Protein AF-A0A1L7BEQ9-F1 (afdb_monomer)

Structure (mmCIF, N/CA/C/O backbone):
data_AF-A0A1L7BEQ9-F1
#
_entry.id   AF-A0A1L7BEQ9-F1
#
loop_
_atom_site.group_PDB
_atom_site.id
_atom_site.type_symbol
_atom_site.label_atom_id
_atom_site.label_alt_id
_atom_site.label_comp_id
_atom_site.label_asym_id
_atom_site.label_entity_id
_atom_site.label_seq_id
_atom_site.pdbx_PDB_ins_code
_atom_site.Cartn_x
_atom_site.Cartn_y
_atom_site.Cartn_z
_atom_site.occupancy
_atom_site.B_iso_or_equiv
_atom_site.auth_seq_id
_atom_site.auth_comp_id
_atom_site.auth_asym_id
_atom_site.auth_atom_id
_atom_site.pdbx_PDB_model_num
ATOM 1 N N . MET A 1 1 ? 18.005 0.518 -11.805 1.00 48.88 1 MET A N 1
ATOM 2 C CA . MET A 1 1 ? 18.330 1.681 -10.915 1.00 48.88 1 MET A CA 1
ATOM 3 C C . MET A 1 1 ? 17.054 2.349 -10.385 1.00 48.88 1 MET A C 1
ATOM 5 O O . MET A 1 1 ? 16.308 2.897 -11.184 1.00 48.88 1 MET A O 1
ATOM 9 N N . ILE A 1 2 ? 16.801 2.348 -9.067 1.00 45.44 2 ILE A N 1
ATOM 10 C CA . ILE A 1 2 ? 15.592 2.954 -8.459 1.00 45.44 2 ILE A CA 1
ATOM 11 C C . ILE A 1 2 ? 15.802 4.431 -8.147 1.00 45.44 2 ILE A C 1
ATOM 13 O O . ILE A 1 2 ? 16.648 4.747 -7.324 1.00 45.44 2 ILE A O 1
ATOM 17 N N . CYS A 1 3 ? 15.009 5.335 -8.725 1.00 39.66 3 CYS A N 1
ATOM 18 C CA . CYS A 1 3 ? 15.007 6.759 -8.367 1.00 39.66 3 CYS A CA 1
ATOM 19 C C . CYS A 1 3 ? 13.903 7.063 -7.341 1.00 39.66 3 CYS A C 1
ATOM 21 O O . CYS A 1 3 ? 12.724 6.905 -7.641 1.00 39.66 3 CYS A O 1
ATOM 23 N N . LEU A 1 4 ? 14.275 7.560 -6.160 1.00 54.22 4 LEU A N 1
ATOM 24 C CA . LEU A 1 4 ? 13.360 7.935 -5.077 1.00 54.22 4 LEU A CA 1
ATOM 25 C C . LEU A 1 4 ? 13.462 9.431 -4.768 1.00 54.22 4 LEU A C 1
ATOM 27 O O . LEU A 1 4 ? 14.568 9.963 -4.658 1.00 54.22 4 LEU A O 1
ATOM 31 N N . LYS A 1 5 ? 12.328 10.104 -4.538 1.00 44.75 5 LYS A N 1
ATOM 32 C CA . LYS A 1 5 ? 12.270 11.487 -4.031 1.00 44.75 5 LYS A CA 1
ATOM 33 C C . LYS A 1 5 ? 11.681 11.472 -2.615 1.00 44.75 5 LYS A C 1
ATOM 35 O O . LYS A 1 5 ? 10.573 10.984 -2.428 1.00 44.75 5 LYS A O 1
ATOM 40 N N . ASN A 1 6 ? 12.413 12.000 -1.630 1.00 46.91 6 ASN A N 1
ATOM 41 C CA . ASN A 1 6 ? 11.985 12.131 -0.223 1.00 46.91 6 ASN A CA 1
ATOM 42 C C . ASN A 1 6 ? 11.649 10.816 0.525 1.00 46.91 6 ASN A C 1
ATOM 44 O O . ASN A 1 6 ? 10.783 10.813 1.395 1.00 46.91 6 ASN A O 1
ATOM 48 N N . VAL A 1 7 ? 12.322 9.700 0.223 1.00 53.56 7 VAL A N 1
ATOM 49 C CA . VAL A 1 7 ? 12.142 8.435 0.967 1.00 53.56 7 VAL A CA 1
ATOM 50 C C . VAL A 1 7 ? 13.116 8.346 2.144 1.00 53.56 7 VAL A C 1
ATOM 52 O O . VAL A 1 7 ? 14.292 8.692 2.017 1.00 53.56 7 VAL A O 1
ATOM 55 N N . ASN A 1 8 ? 12.641 7.849 3.292 1.00 60.31 8 ASN A N 1
ATOM 56 C CA . ASN A 1 8 ? 13.501 7.534 4.431 1.00 60.31 8 ASN A CA 1
ATOM 57 C C . ASN A 1 8 ? 14.353 6.294 4.120 1.00 60.31 8 ASN A C 1
ATOM 59 O O . ASN A 1 8 ? 13.907 5.153 4.226 1.00 60.31 8 ASN A O 1
ATOM 63 N N . ILE A 1 9 ? 15.601 6.552 3.744 1.00 59.25 9 ILE A N 1
ATOM 64 C CA . ILE A 1 9 ? 16.565 5.541 3.318 1.00 59.25 9 ILE A CA 1
ATOM 65 C C . ILE A 1 9 ? 16.911 4.536 4.419 1.00 59.25 9 ILE A C 1
ATOM 67 O O . ILE A 1 9 ? 17.046 3.352 4.131 1.00 59.25 9 ILE A O 1
ATOM 71 N N . SER A 1 10 ? 17.028 4.975 5.673 1.00 57.28 10 SER A N 1
ATOM 72 C CA . SER A 1 10 ? 17.332 4.068 6.785 1.00 57.28 10 SER A CA 1
ATOM 73 C C . SER A 1 10 ? 16.178 3.103 7.043 1.00 57.28 10 SER A C 1
ATOM 75 O O . SER A 1 10 ? 16.411 1.928 7.312 1.00 57.28 10 SER A O 1
ATOM 77 N N . LEU A 1 11 ? 14.936 3.583 6.910 1.00 56.34 11 LEU A N 1
ATOM 78 C CA . LEU A 1 11 ? 13.750 2.737 7.020 1.00 56.34 11 LEU A CA 1
ATOM 79 C C . LEU A 1 11 ? 13.715 1.704 5.891 1.00 56.34 11 LEU A C 1
ATOM 81 O O . LEU A 1 11 ? 13.472 0.533 6.146 1.00 56.34 11 LEU A O 1
ATOM 85 N N . LEU A 1 12 ? 14.020 2.134 4.665 1.00 61.22 12 LEU A N 1
ATOM 86 C CA . LEU A 1 12 ? 14.072 1.255 3.503 1.00 61.22 12 LEU A CA 1
ATOM 87 C C . LEU A 1 12 ? 15.176 0.192 3.634 1.00 61.22 12 LEU A C 1
ATOM 89 O O . LEU A 1 12 ? 14.903 -0.976 3.400 1.00 61.22 12 LEU A O 1
ATOM 93 N N . LYS A 1 13 ? 16.387 0.557 4.077 1.00 60.78 13 LYS A N 1
ATOM 94 C CA . LYS A 1 13 ? 17.478 -0.403 4.336 1.00 60.78 13 LYS A CA 1
ATOM 95 C C . LYS A 1 13 ? 17.106 -1.429 5.406 1.00 60.78 13 LYS A C 1
ATOM 97 O O . LYS A 1 13 ? 17.241 -2.626 5.179 1.00 60.78 13 LYS A O 1
ATOM 102 N N . ASN A 1 14 ? 16.593 -0.960 6.546 1.00 54.22 14 ASN A N 1
ATOM 103 C CA . ASN A 1 14 ? 16.150 -1.840 7.630 1.00 54.22 14 ASN A CA 1
ATOM 104 C C . ASN A 1 14 ? 15.009 -2.765 7.191 1.00 54.22 14 ASN A C 1
ATOM 106 O O . ASN A 1 14 ? 14.901 -3.877 7.696 1.00 54.22 14 ASN A O 1
ATOM 110 N N . PHE A 1 15 ? 14.154 -2.300 6.280 1.00 55.75 15 PHE A N 1
ATOM 111 C CA . PHE A 1 15 ? 13.012 -3.058 5.790 1.00 55.75 15 PHE A CA 1
ATOM 112 C C . PHE A 1 15 ? 13.399 -4.098 4.734 1.00 55.75 15 PHE A C 1
ATOM 114 O O . PHE A 1 15 ? 12.903 -5.218 4.777 1.00 55.75 15 PHE A O 1
ATOM 121 N N . LEU A 1 16 ? 14.286 -3.742 3.803 1.00 58.00 16 LEU A N 1
ATOM 122 C CA . LEU A 1 16 ? 14.710 -4.638 2.727 1.00 58.00 16 LEU A CA 1
ATOM 123 C C . LEU A 1 16 ? 15.701 -5.713 3.204 1.00 58.00 16 LEU A C 1
ATOM 125 O O . LEU A 1 16 ? 15.882 -6.705 2.510 1.00 58.00 16 LEU A O 1
ATOM 129 N N . GLY A 1 17 ? 16.363 -5.532 4.353 1.00 52.66 17 GLY A N 1
ATOM 130 C CA . GLY A 1 17 ? 17.297 -6.527 4.901 1.00 52.66 17 GLY A CA 1
ATOM 131 C C . GLY A 1 17 ? 18.537 -6.783 4.032 1.00 52.66 17 GLY A C 1
ATOM 132 O O . GLY A 1 17 ? 19.267 -7.737 4.280 1.00 52.66 17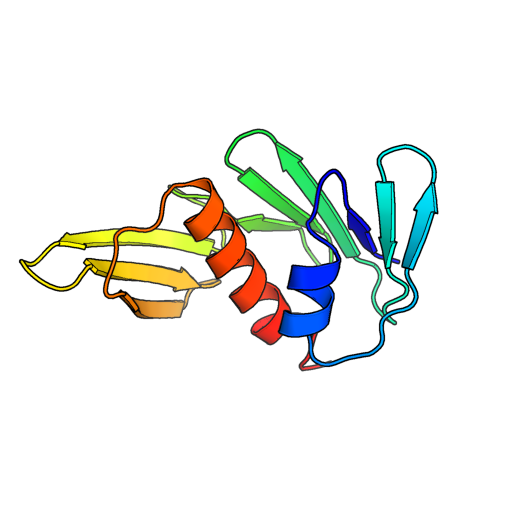 GLY A O 1
ATOM 133 N N . ILE A 1 18 ? 18.777 -5.932 3.030 1.00 56.91 18 ILE A N 1
ATOM 134 C CA . ILE A 1 18 ? 19.887 -6.019 2.078 1.00 56.91 18 ILE A CA 1
ATOM 135 C C . ILE A 1 18 ? 20.715 -4.736 2.104 1.00 56.91 18 ILE A C 1
ATOM 137 O O . ILE A 1 18 ? 20.189 -3.625 2.244 1.00 56.91 18 ILE A O 1
ATOM 141 N N . ASP A 1 19 ? 22.026 -4.890 1.927 1.00 59.09 19 ASP A N 1
ATOM 142 C CA . ASP A 1 19 ? 22.933 -3.763 1.746 1.00 59.09 19 ASP A CA 1
ATOM 143 C C . ASP A 1 19 ? 22.804 -3.233 0.318 1.00 59.09 19 ASP A C 1
ATOM 145 O O . ASP A 1 19 ? 23.443 -3.690 -0.625 1.00 59.09 19 ASP A O 1
ATOM 149 N N . VAL A 1 20 ? 21.910 -2.264 0.153 1.00 60.47 20 VAL A N 1
ATOM 150 C CA . VAL A 1 20 ? 21.720 -1.560 -1.112 1.00 60.47 20 VAL A CA 1
ATOM 151 C C . VAL A 1 20 ? 22.720 -0.410 -1.252 1.00 60.47 20 VAL A C 1
ATOM 153 O O . VAL A 1 20 ? 22.877 0.417 -0.340 1.00 60.47 20 VAL A O 1
ATOM 156 N N . GLU A 1 21 ? 23.366 -0.330 -2.420 1.00 63.31 21 GLU A N 1
ATOM 157 C CA . GLU A 1 21 ? 24.192 0.809 -2.818 1.00 63.31 21 GLU A CA 1
ATOM 158 C C . GLU A 1 21 ? 23.281 1.995 -3.155 1.00 63.31 21 GLU A C 1
ATOM 160 O O . GLU A 1 21 ? 22.375 1.889 -3.986 1.00 63.31 21 GLU A O 1
ATOM 165 N N . ILE A 1 22 ? 23.498 3.126 -2.474 1.00 59.34 22 ILE A N 1
ATOM 166 C CA . ILE A 1 22 ? 22.651 4.314 -2.597 1.00 59.34 22 ILE A CA 1
ATOM 167 C C . ILE A 1 22 ? 23.493 5.500 -3.033 1.00 59.34 22 ILE A C 1
ATOM 169 O O . ILE A 1 22 ? 24.276 6.042 -2.253 1.00 59.34 22 ILE A O 1
ATOM 173 N N . VAL A 1 23 ? 23.270 5.947 -4.263 1.00 66.12 23 VAL A N 1
ATOM 174 C CA . VAL A 1 23 ? 23.877 7.155 -4.816 1.00 66.12 23 VAL A CA 1
ATOM 175 C C . VAL A 1 23 ? 22.913 8.317 -4.598 1.00 66.12 23 VAL A C 1
ATOM 177 O O . VAL A 1 23 ? 21.751 8.256 -4.986 1.00 66.12 23 VAL A O 1
ATOM 180 N N . LYS A 1 24 ? 23.361 9.402 -3.968 1.00 64.69 24 LYS A N 1
ATOM 181 C CA . LYS A 1 24 ? 22.544 10.615 -3.803 1.00 64.69 24 LYS A CA 1
ATOM 182 C C . LYS A 1 24 ? 22.908 11.637 -4.874 1.00 64.69 24 LYS A C 1
ATOM 184 O O . LYS A 1 24 ? 24.082 11.960 -5.031 1.00 64.69 24 LYS A O 1
ATOM 189 N N . LYS A 1 25 ? 21.906 12.167 -5.579 1.00 65.12 25 LYS A N 1
ATOM 190 C CA . LYS A 1 25 ? 22.072 13.291 -6.512 1.00 65.12 25 LYS A CA 1
ATOM 191 C C . LYS A 1 25 ? 20.881 14.234 -6.362 1.00 65.12 25 LYS A C 1
ATOM 193 O O . LYS A 1 25 ? 19.736 13.813 -6.516 1.00 65.12 25 LYS A O 1
ATOM 198 N N . ASP A 1 26 ? 21.148 15.494 -6.034 1.00 76.12 26 ASP A N 1
ATOM 199 C CA . ASP A 1 26 ? 20.130 16.492 -5.679 1.00 76.12 26 ASP A CA 1
ATOM 200 C C . ASP A 1 26 ? 19.196 15.992 -4.550 1.00 76.12 26 ASP A C 1
ATOM 202 O O . ASP A 1 26 ? 19.649 15.407 -3.567 1.00 76.12 26 ASP A O 1
ATOM 206 N N . ASN A 1 27 ? 17.877 16.166 -4.706 1.00 57.91 27 ASN A N 1
ATOM 207 C CA . ASN A 1 27 ? 16.840 15.649 -3.798 1.00 57.91 27 ASN A CA 1
ATOM 208 C C . ASN A 1 27 ? 16.412 14.206 -4.131 1.00 57.91 27 ASN A C 1
ATOM 210 O O . ASN A 1 27 ? 15.309 13.783 -3.767 1.00 57.91 27 ASN A O 1
ATOM 214 N N . LYS A 1 28 ? 17.239 13.465 -4.878 1.00 46.62 28 LYS A N 1
ATOM 215 C CA . LYS A 1 28 ? 16.946 12.102 -5.327 1.00 46.62 28 LYS A CA 1
ATOM 216 C C . LYS A 1 28 ? 17.956 11.116 -4.747 1.00 46.62 28 LYS A C 1
ATOM 218 O O . LYS A 1 28 ? 19.158 11.376 -4.695 1.00 46.62 28 LYS A O 1
ATOM 223 N N . SER A 1 29 ? 17.451 9.971 -4.302 1.00 56.31 29 SER A N 1
ATOM 224 C CA . SER A 1 29 ? 18.269 8.817 -3.924 1.00 56.31 29 SER A CA 1
ATOM 225 C C . SER A 1 29 ? 18.117 7.748 -4.994 1.00 56.31 29 SER A C 1
ATOM 227 O O . SER A 1 29 ? 16.996 7.398 -5.358 1.00 56.31 29 SER A O 1
ATOM 229 N N . PHE A 1 30 ? 19.242 7.265 -5.500 1.00 57.59 30 PHE A N 1
ATOM 230 C CA . PHE A 1 30 ? 19.332 6.233 -6.516 1.00 57.59 30 PHE A CA 1
ATOM 231 C C . PHE A 1 30 ? 19.779 4.949 -5.849 1.00 57.59 30 PHE A C 1
ATOM 233 O O . PHE A 1 30 ? 20.833 4.936 -5.225 1.00 57.59 30 PHE A O 1
ATOM 240 N N . ILE A 1 31 ? 18.981 3.896 -5.957 1.00 61.00 31 ILE A N 1
ATOM 241 C CA . ILE A 1 31 ? 19.311 2.596 -5.386 1.00 61.00 31 ILE A CA 1
ATOM 242 C C . ILE A 1 31 ? 19.703 1.657 -6.512 1.00 61.00 31 ILE A C 1
ATOM 244 O O . ILE A 1 31 ? 18.943 1.467 -7.470 1.00 61.00 31 ILE A O 1
ATOM 248 N N . ASN A 1 32 ? 20.898 1.093 -6.402 1.00 56.06 32 ASN A N 1
ATOM 249 C CA . ASN A 1 32 ? 21.372 0.080 -7.326 1.00 56.06 32 ASN A CA 1
ATOM 250 C C . ASN A 1 32 ? 20.745 -1.262 -6.928 1.00 56.06 32 ASN A C 1
ATOM 252 O O . ASN A 1 32 ? 21.156 -1.899 -5.965 1.00 56.06 32 ASN A O 1
ATOM 256 N N . ILE A 1 33 ? 19.690 -1.635 -7.647 1.00 56.25 33 ILE A N 1
ATOM 257 C CA . ILE A 1 33 ? 19.012 -2.934 -7.582 1.00 56.25 33 ILE A CA 1
ATOM 258 C C . ILE A 1 33 ? 19.122 -3.519 -8.998 1.00 56.25 33 ILE A C 1
ATOM 260 O O . ILE A 1 33 ? 19.038 -2.724 -9.945 1.00 56.25 33 ILE A O 1
ATOM 264 N N . PRO A 1 34 ? 19.306 -4.842 -9.182 1.00 55.53 34 PRO A N 1
ATOM 265 C CA . PRO A 1 34 ? 19.418 -5.481 -10.503 1.00 55.53 34 PRO A CA 1
ATOM 266 C C . PRO A 1 34 ? 18.158 -5.375 -11.387 1.00 55.53 34 PRO A C 1
ATOM 268 O O . PRO A 1 34 ? 18.107 -5.984 -12.449 1.00 55.53 34 PRO A O 1
ATOM 271 N N . VAL A 1 35 ? 17.166 -4.575 -10.984 1.00 63.66 35 VAL A N 1
ATOM 272 C CA . VAL A 1 35 ? 15.920 -4.325 -11.708 1.00 63.66 35 VAL A CA 1
ATOM 273 C C . VAL A 1 35 ? 15.796 -2.830 -12.028 1.00 63.66 35 VAL A C 1
ATOM 275 O O . VAL A 1 35 ? 16.077 -1.948 -11.198 1.00 63.66 35 VAL A O 1
ATOM 278 N N . ASP A 1 36 ? 15.371 -2.518 -13.251 1.00 67.19 36 ASP A N 1
ATOM 279 C CA . ASP A 1 36 ? 15.007 -1.157 -13.633 1.00 67.19 36 ASP A CA 1
ATOM 280 C C . ASP A 1 36 ? 13.606 -0.825 -13.129 1.00 67.19 36 ASP A C 1
ATOM 282 O O . ASP A 1 36 ? 12.601 -1.338 -13.606 1.00 67.19 36 ASP A O 1
ATOM 286 N N . CYS A 1 37 ? 13.560 0.055 -12.129 1.00 70.56 37 CYS A N 1
ATOM 287 C CA . CYS A 1 37 ? 12.347 0.456 -11.441 1.00 70.56 37 CYS A CA 1
ATOM 288 C C . CYS A 1 37 ? 12.309 1.975 -11.309 1.00 70.56 37 CYS A C 1
ATOM 290 O O . CYS A 1 37 ? 13.269 2.589 -10.845 1.00 70.56 37 CYS A O 1
ATOM 292 N N . THR A 1 38 ? 11.199 2.603 -11.684 1.00 76.75 38 THR A N 1
ATOM 293 C CA . THR A 1 38 ? 10.975 4.031 -11.408 1.00 76.75 38 THR A CA 1
ATOM 294 C C . THR A 1 38 ? 9.824 4.187 -10.434 1.00 76.75 38 THR A C 1
ATOM 296 O O . THR A 1 38 ? 8.761 3.624 -10.668 1.00 76.75 38 THR A O 1
ATOM 299 N N . ILE A 1 39 ? 10.018 4.970 -9.370 1.00 79.94 39 ILE A N 1
ATOM 300 C CA . ILE A 1 39 ? 8.987 5.234 -8.363 1.00 79.94 39 ILE A CA 1
ATOM 301 C C . ILE A 1 39 ? 8.721 6.736 -8.305 1.00 79.94 39 ILE A C 1
ATOM 303 O O . ILE A 1 39 ? 9.621 7.535 -8.037 1.00 79.94 39 ILE A O 1
ATOM 307 N N . GLU A 1 40 ? 7.471 7.125 -8.528 1.00 80.50 40 GLU A N 1
ATOM 308 C CA . GLU A 1 40 ? 7.013 8.511 -8.477 1.00 80.50 40 GLU A CA 1
ATOM 309 C C . GLU A 1 40 ? 5.893 8.657 -7.444 1.00 80.50 40 GLU A C 1
ATOM 311 O O . GLU A 1 40 ? 4.936 7.889 -7.444 1.00 80.50 40 GLU A O 1
ATOM 316 N N . LYS A 1 41 ? 6.004 9.650 -6.554 1.00 81.00 41 LYS A N 1
ATOM 317 C CA . LYS A 1 41 ? 4.958 9.991 -5.581 1.00 81.00 41 LYS A CA 1
ATOM 318 C C . LYS A 1 41 ? 4.322 11.316 -5.977 1.00 81.00 41 LYS A C 1
ATOM 320 O O . LYS A 1 41 ? 5.001 12.344 -5.964 1.00 81.00 41 LYS A O 1
ATOM 325 N N . ASP A 1 42 ? 3.025 11.276 -6.258 1.00 80.75 42 ASP A N 1
ATOM 326 C CA . ASP A 1 42 ? 2.191 12.445 -6.523 1.00 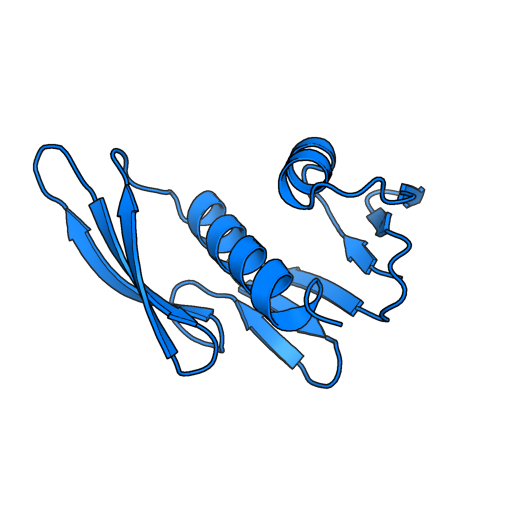80.75 42 ASP A CA 1
ATOM 327 C C . ASP A 1 42 ? 1.048 12.496 -5.499 1.00 80.75 42 ASP A C 1
ATOM 329 O O . ASP A 1 42 ? 0.102 11.703 -5.522 1.00 80.75 42 ASP A O 1
ATOM 333 N N . G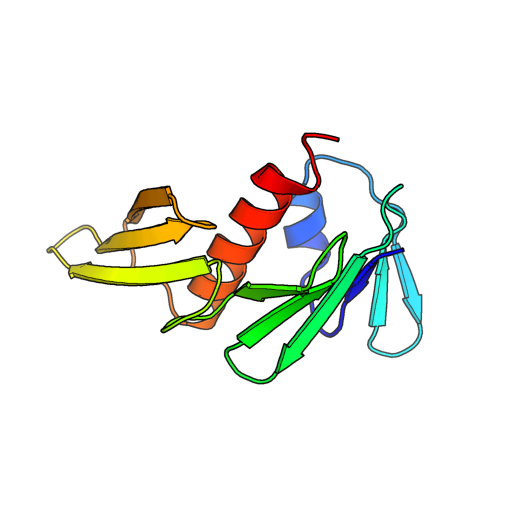LY A 1 43 ? 1.185 13.385 -4.515 1.00 84.19 43 GLY A N 1
ATOM 334 C CA . GLY A 1 43 ? 0.255 13.494 -3.394 1.00 84.19 43 GLY A CA 1
ATOM 335 C C . GLY A 1 43 ? 0.091 12.176 -2.623 1.00 84.19 43 GLY A C 1
ATOM 336 O O . GLY A 1 43 ? 0.989 11.752 -1.891 1.00 84.19 43 GLY A O 1
ATOM 337 N N . LYS A 1 44 ? -1.089 11.556 -2.761 1.00 88.06 44 LYS A N 1
ATOM 338 C CA . LYS A 1 44 ? -1.483 10.299 -2.091 1.00 88.06 44 LYS A CA 1
ATOM 339 C C . LYS A 1 44 ? -1.373 9.065 -2.995 1.00 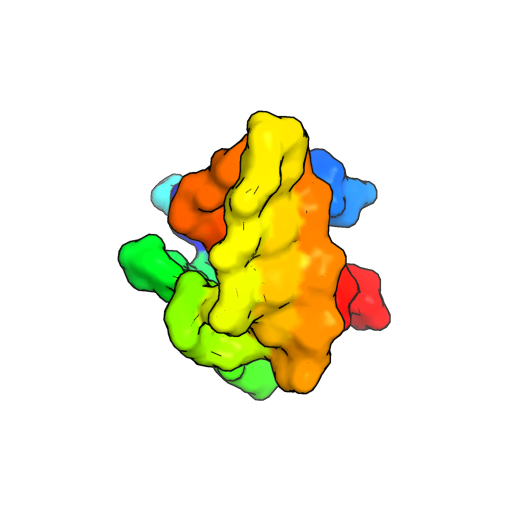88.06 44 LYS A C 1
ATOM 341 O O . LYS A 1 44 ? -1.927 8.021 -2.660 1.00 88.06 44 LYS A O 1
ATOM 346 N N . ILE A 1 45 ? -0.707 9.194 -4.137 1.00 91.31 45 ILE A N 1
ATOM 347 C CA . ILE A 1 45 ? -0.533 8.122 -5.114 1.00 91.31 45 ILE A CA 1
ATOM 348 C C . ILE A 1 45 ? 0.964 7.870 -5.283 1.00 91.31 45 ILE A C 1
ATOM 350 O O . ILE A 1 45 ? 1.748 8.810 -5.415 1.00 91.31 45 ILE A O 1
ATOM 354 N N . ILE A 1 46 ? 1.356 6.600 -5.287 1.00 90.62 46 ILE A N 1
ATOM 355 C CA . ILE A 1 46 ? 2.695 6.148 -5.656 1.00 90.62 46 ILE A CA 1
ATOM 356 C C . ILE A 1 46 ? 2.551 5.324 -6.934 1.00 90.62 46 ILE A C 1
ATOM 358 O O . ILE A 1 46 ? 1.824 4.333 -6.958 1.00 90.62 46 ILE A O 1
ATOM 362 N N . LYS A 1 47 ? 3.223 5.749 -7.999 1.00 88.81 47 LYS A N 1
ATOM 363 C CA . LYS A 1 47 ? 3.317 5.020 -9.263 1.00 88.81 47 LYS A CA 1
ATOM 364 C C . LYS A 1 47 ? 4.660 4.323 -9.337 1.00 88.81 47 LYS A C 1
ATOM 366 O O . LYS A 1 47 ? 5.684 4.931 -9.025 1.00 88.81 47 LYS A O 1
ATOM 371 N N . ILE A 1 48 ? 4.648 3.066 -9.754 1.00 88.62 48 ILE A N 1
ATOM 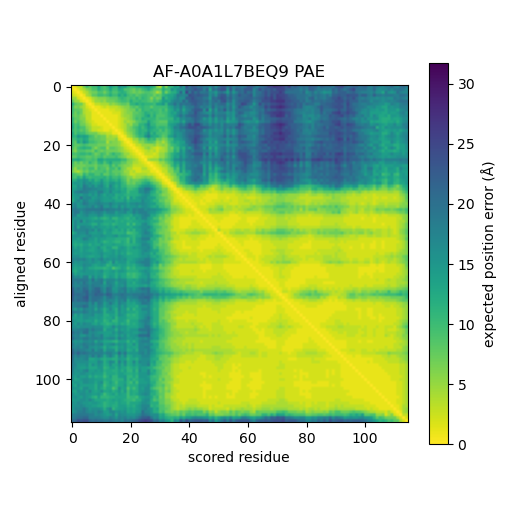372 C CA . ILE A 1 48 ? 5.845 2.242 -9.866 1.00 88.62 48 ILE A CA 1
ATOM 373 C C . ILE A 1 48 ? 5.885 1.648 -11.261 1.00 88.62 48 ILE A C 1
ATOM 375 O O . ILE A 1 48 ? 4.949 0.975 -11.671 1.00 88.62 48 ILE A O 1
ATOM 379 N N . LYS A 1 49 ? 6.964 1.894 -11.995 1.00 84.19 49 LYS A N 1
ATOM 380 C CA . LYS A 1 49 ? 7.162 1.357 -13.339 1.00 84.19 49 LYS A CA 1
ATOM 381 C C . LYS A 1 49 ? 8.230 0.268 -13.307 1.00 84.19 49 LYS A C 1
ATOM 383 O O . LYS A 1 49 ? 9.387 0.592 -13.035 1.00 84.19 49 LYS A O 1
ATOM 388 N N . LEU A 1 50 ? 7.811 -0.967 -13.584 1.00 84.25 50 LEU A N 1
ATOM 389 C CA . LEU A 1 50 ? 8.637 -2.165 -13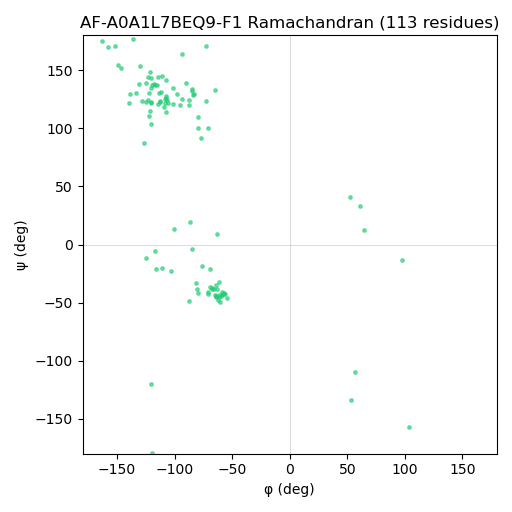.794 1.00 84.25 50 LEU A CA 1
ATOM 390 C C . LEU A 1 50 ? 8.357 -2.724 -15.204 1.00 84.25 50 LEU A C 1
ATOM 392 O O . LEU A 1 50 ? 8.520 -2.001 -16.187 1.00 84.25 50 LEU A O 1
ATOM 396 N N . ASP A 1 51 ? 7.879 -3.969 -15.294 1.00 82.75 51 ASP A N 1
ATOM 397 C CA . ASP A 1 51 ? 7.333 -4.619 -16.491 1.00 82.75 51 ASP A CA 1
ATOM 398 C C . ASP A 1 51 ? 6.057 -3.923 -16.993 1.00 82.75 51 ASP A C 1
ATOM 400 O O . ASP A 1 51 ? 5.825 -3.780 -18.195 1.00 82.75 51 ASP A O 1
ATOM 404 N N . LYS A 1 52 ? 5.261 -3.422 -16.049 1.00 88.00 52 LYS A N 1
ATOM 405 C CA . LYS A 1 52 ? 4.116 -2.541 -16.268 1.00 88.00 52 LYS A CA 1
ATOM 406 C C . LYS A 1 52 ? 4.115 -1.404 -15.244 1.00 88.00 52 LYS A C 1
ATOM 408 O O . LYS A 1 52 ? 4.980 -1.318 -14.371 1.00 88.00 52 LYS A O 1
ATOM 413 N N . GLU A 1 53 ? 3.155 -0.494 -15.374 1.00 91.19 53 GLU A N 1
ATOM 414 C CA . GLU A 1 53 ? 2.888 0.510 -14.344 1.00 91.19 53 GLU A CA 1
ATOM 415 C C . GLU A 1 53 ? 1.968 -0.088 -13.271 1.00 91.19 53 GLU A C 1
ATOM 417 O O . GLU A 1 53 ? 0.912 -0.628 -13.594 1.00 91.19 53 GLU A O 1
ATOM 422 N N . TYR A 1 54 ? 2.379 0.030 -12.011 1.00 93.19 54 TYR A N 1
ATOM 423 C CA . TYR A 1 54 ? 1.602 -0.294 -10.822 1.00 93.19 54 TYR A CA 1
ATOM 424 C C . TYR A 1 54 ? 1.253 0.988 -10.074 1.00 93.19 54 TYR A C 1
ATOM 426 O O . TYR A 1 54 ? 2.053 1.928 -9.988 1.00 93.19 54 TYR A O 1
ATOM 434 N N . LYS A 1 55 ? 0.068 1.007 -9.475 1.00 95.94 55 LYS A N 1
ATOM 435 C CA . LYS A 1 55 ? -0.463 2.126 -8.707 1.00 95.94 55 LYS A CA 1
ATOM 436 C C . LYS A 1 55 ? -0.747 1.700 -7.271 1.00 95.94 55 LYS A C 1
ATOM 438 O O . LYS A 1 55 ? -1.572 0.825 -7.020 1.00 95.94 55 LYS A O 1
ATOM 443 N N . ILE A 1 56 ? -0.117 2.391 -6.327 1.00 96.31 56 ILE A N 1
ATOM 444 C CA . ILE A 1 56 ? -0.396 2.289 -4.895 1.00 96.31 56 ILE A CA 1
ATOM 445 C C . ILE A 1 56 ? -1.103 3.565 -4.454 1.00 96.31 56 ILE A C 1
ATOM 447 O O . ILE A 1 56 ? -0.593 4.675 -4.627 1.00 96.31 56 ILE A O 1
ATOM 451 N N . SER A 1 57 ? -2.296 3.419 -3.900 1.00 96.06 57 SER A N 1
ATOM 452 C CA . SER A 1 57 ? -3.177 4.527 -3.537 1.00 96.06 57 SER A CA 1
ATOM 453 C C . SER A 1 57 ? -4.060 4.109 -2.362 1.00 96.06 57 SER A C 1
ATOM 455 O O . SER A 1 57 ? -4.046 2.965 -1.935 1.00 96.06 57 SER A O 1
ATOM 457 N N . ILE A 1 58 ? -4.801 5.039 -1.763 1.00 95.38 58 ILE A N 1
ATOM 458 C CA . ILE A 1 58 ? -5.724 4.691 -0.672 1.00 95.38 58 ILE A CA 1
ATOM 459 C C . ILE A 1 58 ? -7.046 4.149 -1.210 1.00 95.38 58 ILE A C 1
ATOM 461 O O . ILE A 1 58 ? -7.660 3.301 -0.571 1.00 95.38 58 ILE A O 1
ATOM 465 N N . THR A 1 59 ? -7.489 4.646 -2.361 1.00 95.06 59 THR A N 1
ATOM 466 C CA . THR A 1 59 ? -8.867 4.478 -2.837 1.00 95.06 59 THR A CA 1
ATOM 467 C C . THR A 1 59 ? -8.992 3.579 -4.059 1.00 95.06 59 THR A C 1
ATOM 469 O O . THR A 1 59 ? -10.092 3.117 -4.342 1.00 95.06 59 THR A O 1
ATOM 472 N N . ASP A 1 60 ? -7.911 3.372 -4.811 1.00 94.94 60 ASP A N 1
ATOM 473 C CA . ASP A 1 60 ? -7.931 2.674 -6.098 1.00 94.94 60 ASP A CA 1
ATOM 474 C C . ASP A 1 60 ? -6.527 2.222 -6.545 1.00 94.94 60 ASP A C 1
ATOM 476 O O . ASP A 1 60 ? -5.524 2.572 -5.931 1.00 94.94 60 ASP A O 1
ATOM 480 N N . GLY A 1 61 ? -6.447 1.496 -7.661 1.00 94.31 61 GLY A N 1
ATOM 481 C CA . GLY A 1 61 ? -5.187 1.030 -8.246 1.00 94.31 61 GLY A CA 1
ATOM 482 C C . GLY A 1 61 ? -4.929 -0.448 -7.980 1.00 94.31 61 GLY A C 1
ATOM 483 O O . GLY A 1 61 ? -5.858 -1.215 -7.738 1.00 94.31 61 GLY A O 1
ATOM 484 N N . ASP A 1 62 ? -3.664 -0.844 -8.037 1.00 97.00 62 ASP A N 1
ATOM 485 C CA . ASP A 1 62 ? -3.242 -2.222 -7.798 1.00 97.00 62 ASP A CA 1
ATOM 486 C C . ASP A 1 62 ? -3.167 -2.510 -6.293 1.00 97.00 62 ASP A C 1
ATOM 488 O O . ASP A 1 62 ? -3.600 -3.570 -5.847 1.00 97.00 62 ASP A O 1
ATOM 492 N N . TYR A 1 63 ? -2.709 -1.544 -5.490 1.00 97.12 63 TYR A N 1
ATOM 493 C CA . TYR A 1 63 ? -2.652 -1.658 -4.030 1.00 97.12 63 TYR A CA 1
ATOM 494 C C . TYR A 1 63 ? -3.467 -0.542 -3.383 1.00 97.12 63 TYR A C 1
ATOM 496 O O . TYR A 1 63 ? -3.106 0.629 -3.522 1.00 97.12 63 TYR A O 1
ATOM 504 N N . PHE A 1 64 ? -4.555 -0.893 -2.689 1.00 97.62 64 PHE A N 1
ATOM 505 C CA . PHE A 1 64 ? -5.447 0.084 -2.052 1.00 97.62 64 PHE A CA 1
ATOM 506 C C . PHE A 1 64 ? -6.282 -0.483 -0.904 1.00 97.62 64 PHE A C 1
ATOM 508 O O . PHE A 1 64 ? -6.335 -1.692 -0.683 1.00 97.62 64 PHE A O 1
ATOM 515 N N . VAL A 1 65 ? -6.957 0.396 -0.158 1.00 97.38 65 VAL A N 1
ATOM 516 C CA . VAL A 1 65 ? -7.814 0.015 0.971 1.00 97.38 65 VAL A CA 1
ATOM 517 C C . VAL A 1 65 ? -9.225 -0.289 0.490 1.00 97.38 65 VAL A C 1
ATOM 519 O O . VAL A 1 65 ? -9.891 0.562 -0.089 1.00 97.38 65 VAL A O 1
ATOM 522 N N . ILE A 1 66 ? -9.709 -1.488 0.797 1.00 97.62 66 ILE A N 1
ATOM 523 C CA . ILE A 1 66 ? -11.089 -1.908 0.534 1.00 97.62 66 ILE A CA 1
ATOM 524 C C . ILE A 1 66 ? -11.999 -1.522 1.705 1.00 97.62 66 ILE A C 1
ATOM 526 O O . ILE A 1 66 ? -13.082 -0.985 1.500 1.00 97.62 66 ILE A O 1
ATOM 530 N N . ASP A 1 67 ? -11.582 -1.832 2.935 1.00 97.75 67 ASP A N 1
ATOM 531 C CA . ASP A 1 67 ? -12.371 -1.593 4.149 1.00 97.75 67 ASP A CA 1
ATOM 532 C C . ASP A 1 67 ? -11.457 -1.257 5.331 1.00 97.75 67 ASP A C 1
ATOM 534 O O . ASP A 1 67 ? -10.314 -1.720 5.416 1.00 97.75 67 ASP A O 1
ATOM 538 N N . TYR A 1 68 ? -11.985 -0.480 6.272 1.00 97.12 68 TYR A N 1
ATOM 539 C CA . TYR A 1 68 ? -11.321 -0.134 7.520 1.00 97.12 68 TYR A CA 1
ATOM 540 C C . TYR A 1 68 ? -12.316 -0.186 8.677 1.00 97.12 68 TYR A C 1
ATOM 542 O O . TYR A 1 68 ? -13.379 0.434 8.639 1.00 97.12 68 TYR A O 1
ATOM 550 N N . LYS A 1 69 ? -11.943 -0.895 9.746 1.00 97.00 69 LYS A N 1
ATOM 551 C CA . LYS A 1 69 ? -12.717 -0.955 10.990 1.00 97.00 69 LYS A CA 1
ATOM 552 C C . LYS A 1 69 ? -11.824 -0.690 12.190 1.00 97.00 69 LYS A C 1
ATOM 554 O O . LYS A 1 69 ? -10.734 -1.249 12.288 1.00 97.00 69 LYS A O 1
ATOM 559 N N . SER A 1 70 ? -12.317 0.097 13.138 1.00 96.56 70 SER A N 1
ATOM 560 C CA . SER A 1 70 ? -11.674 0.298 14.437 1.00 96.56 70 SER A CA 1
ATOM 561 C C . SER A 1 70 ? -12.436 -0.408 15.553 1.00 96.56 70 SER A C 1
ATOM 563 O O . SER A 1 70 ? -13.666 -0.403 15.583 1.00 96.56 70 SER A O 1
ATOM 565 N N . SER A 1 71 ? -11.685 -0.971 16.488 1.00 93.50 71 SER A N 1
ATOM 566 C CA . SER A 1 71 ? -12.133 -1.442 17.797 1.00 93.50 71 SER A CA 1
ATOM 567 C C . SER A 1 71 ? -11.376 -0.666 18.884 1.00 93.50 71 SER A C 1
ATOM 569 O O . SER A 1 71 ? -10.554 0.192 18.569 1.00 93.50 71 SER A O 1
ATOM 571 N N . LYS A 1 72 ? -11.642 -0.955 20.161 1.00 91.88 72 LYS A N 1
ATOM 572 C CA . LYS A 1 72 ? -11.030 -0.254 21.300 1.00 91.88 72 LYS A CA 1
ATOM 573 C C . LYS A 1 72 ? -9.496 -0.308 21.281 1.00 91.88 72 LYS A C 1
ATOM 575 O O . LYS A 1 72 ? -8.859 0.706 21.535 1.00 91.88 72 LYS A O 1
ATOM 580 N N . ASP A 1 73 ? -8.933 -1.468 20.945 1.00 94.19 73 ASP A N 1
ATOM 581 C CA . ASP A 1 73 ? -7.489 -1.729 21.065 1.00 94.19 73 ASP A CA 1
ATOM 582 C C . ASP A 1 73 ? -6.798 -2.004 19.719 1.00 94.19 73 ASP A C 1
ATOM 584 O O . ASP A 1 73 ? -5.579 -2.170 19.664 1.00 94.19 73 ASP A O 1
ATOM 588 N N . PHE A 1 74 ? -7.568 -2.095 18.628 1.00 95.50 74 PHE A N 1
ATOM 589 C CA . PHE A 1 74 ? -7.052 -2.518 17.329 1.00 95.50 74 PHE A CA 1
ATOM 590 C C . PHE A 1 74 ? -7.778 -1.880 16.148 1.00 95.50 74 PHE A C 1
ATOM 592 O O . PHE A 1 74 ? -8.963 -1.555 16.200 1.00 95.50 74 PHE A O 1
ATOM 599 N N . HIS A 1 75 ? -7.052 -1.798 15.042 1.00 96.12 75 HIS A N 1
ATOM 600 C CA . HIS A 1 75 ? -7.467 -1.243 13.767 1.00 96.12 75 HIS A CA 1
ATOM 601 C C . HIS A 1 75 ? -7.254 -2.292 12.681 1.00 96.12 75 HIS A C 1
ATOM 603 O O . HIS A 1 75 ? -6.138 -2.783 12.506 1.00 96.12 75 HIS A O 1
ATOM 609 N N . ARG A 1 76 ? -8.320 -2.649 11.966 1.00 97.19 76 ARG A N 1
ATOM 610 C CA . ARG A 1 76 ? -8.308 -3.660 10.909 1.00 97.19 76 ARG A CA 1
ATOM 611 C C . ARG A 1 76 ? -8.438 -2.994 9.548 1.00 97.19 76 ARG A C 1
ATOM 613 O O . ARG A 1 76 ? -9.425 -2.301 9.306 1.00 97.19 76 ARG A O 1
ATOM 620 N N . TYR A 1 77 ? -7.507 -3.299 8.657 1.00 97.56 77 TYR A N 1
ATOM 621 C CA . TYR A 1 77 ? -7.525 -2.896 7.256 1.00 97.56 77 TYR A CA 1
ATOM 622 C C . TYR A 1 77 ? -7.724 -4.131 6.382 1.00 97.56 77 TYR A C 1
ATOM 624 O O . TYR A 1 77 ? -7.042 -5.140 6.567 1.00 97.56 77 TYR A O 1
ATOM 632 N N . LEU A 1 78 ? -8.660 -4.049 5.443 1.00 97.50 78 LEU A N 1
ATOM 633 C CA . LEU A 1 78 ? -8.759 -4.968 4.316 1.00 97.50 78 LEU A CA 1
ATOM 634 C C . LEU A 1 78 ? -8.173 -4.254 3.102 1.00 97.50 78 LEU A C 1
ATOM 636 O O . LEU A 1 78 ? -8.662 -3.187 2.732 1.00 97.50 78 LEU A O 1
ATOM 640 N N . LEU A 1 79 ? -7.136 -4.828 2.505 1.00 97.19 79 LEU A N 1
ATOM 641 C CA . LEU A 1 79 ? -6.410 -4.249 1.380 1.00 97.19 79 LEU A CA 1
ATOM 642 C C . LEU A 1 79 ? -6.588 -5.111 0.133 1.00 97.19 79 LEU A C 1
ATOM 644 O O . LEU A 1 79 ? -6.623 -6.338 0.232 1.00 97.19 79 LEU A O 1
ATOM 648 N N . ASN A 1 80 ? -6.668 -4.463 -1.025 1.00 97.56 80 ASN A N 1
ATOM 649 C CA . ASN A 1 80 ? -6.375 -5.087 -2.305 1.00 97.56 80 ASN A CA 1
ATOM 650 C C . ASN A 1 80 ? -4.861 -5.042 -2.510 1.00 97.56 80 ASN A C 1
ATOM 652 O O . ASN A 1 80 ? -4.268 -3.974 -2.359 1.00 97.56 80 ASN A O 1
ATOM 656 N N . LEU A 1 81 ? -4.257 -6.173 -2.845 1.00 95.31 81 LEU A N 1
ATOM 657 C CA . LEU A 1 81 ? -2.831 -6.339 -3.100 1.00 95.31 81 LEU A CA 1
ATOM 658 C C . LEU A 1 81 ? -2.695 -6.996 -4.474 1.00 95.31 81 LEU A C 1
ATOM 660 O O . LEU A 1 81 ? -2.745 -8.215 -4.589 1.00 95.31 81 LEU A O 1
ATOM 664 N N . ASN A 1 82 ? -2.659 -6.179 -5.527 1.00 93.56 82 ASN A N 1
ATOM 665 C CA . ASN A 1 82 ? -2.527 -6.623 -6.918 1.00 93.56 82 ASN A CA 1
ATOM 666 C C . ASN A 1 82 ? -3.557 -7.705 -7.331 1.00 93.56 82 ASN A C 1
ATOM 668 O O . ASN A 1 82 ? -3.249 -8.664 -8.031 1.00 93.56 82 ASN A O 1
ATOM 672 N N . GLY A 1 83 ? -4.808 -7.537 -6.887 1.00 93.38 83 GLY A N 1
ATOM 673 C CA . GLY A 1 83 ? -5.925 -8.447 -7.182 1.00 93.38 83 GLY A CA 1
ATOM 674 C C . GLY A 1 83 ? -6.213 -9.473 -6.084 1.00 93.38 83 GLY A C 1
ATOM 675 O O . GLY A 1 83 ? -7.296 -10.061 -6.068 1.00 93.38 83 GLY A O 1
ATOM 676 N N . GLU A 1 84 ? -5.305 -9.633 -5.122 1.00 94.38 84 GLU A N 1
ATOM 677 C CA . GLU A 1 84 ? -5.537 -10.432 -3.922 1.00 94.38 84 GLU A CA 1
ATOM 678 C C . GLU A 1 84 ? -6.056 -9.584 -2.757 1.00 94.38 84 GLU A C 1
ATOM 680 O O . GLU A 1 84 ? -5.976 -8.355 -2.760 1.00 94.38 84 GLU A O 1
ATOM 685 N N . LYS A 1 85 ? -6.615 -10.240 -1.735 1.00 95.00 85 LYS A N 1
ATOM 686 C CA . LYS A 1 85 ? -7.129 -9.570 -0.534 1.00 95.00 85 LYS A CA 1
ATOM 687 C C . LYS A 1 85 ? -6.285 -9.927 0.681 1.00 95.00 85 LYS A C 1
ATOM 689 O O . LYS A 1 85 ? -6.202 -11.095 1.046 1.00 95.00 85 LYS A O 1
ATOM 694 N N . GLY A 1 86 ? -5.749 -8.912 1.354 1.00 93.38 86 GLY A N 1
ATOM 695 C CA . GLY A 1 86 ? -5.006 -9.056 2.609 1.00 93.38 86 GLY A CA 1
ATOM 696 C C . GLY A 1 86 ? -5.720 -8.385 3.782 1.00 93.38 86 GLY A C 1
ATOM 697 O O . GLY A 1 86 ? -6.228 -7.271 3.647 1.00 93.38 86 GLY A O 1
ATOM 698 N N . ILE A 1 87 ? -5.753 -9.042 4.946 1.00 96.44 87 ILE A N 1
ATOM 699 C CA . ILE A 1 87 ? -6.265 -8.456 6.195 1.00 96.44 87 ILE A CA 1
ATOM 700 C C . ILE A 1 87 ? -5.093 -8.179 7.129 1.00 96.44 87 ILE A C 1
ATOM 702 O O . ILE A 1 87 ? -4.359 -9.094 7.492 1.00 96.44 87 ILE A O 1
ATOM 706 N N . PHE A 1 88 ? -4.977 -6.932 7.583 1.00 95.56 88 PHE A N 1
ATOM 707 C CA . PHE A 1 88 ? -3.938 -6.506 8.517 1.00 95.56 88 PHE A CA 1
ATOM 708 C C . PHE A 1 88 ? -4.548 -5.846 9.746 1.00 95.56 88 PHE A C 1
ATOM 710 O O . PHE A 1 88 ? -5.504 -5.073 9.645 1.00 95.56 88 PHE A O 1
ATOM 717 N N . ILE A 1 89 ? -3.997 -6.165 10.916 1.00 94.31 89 ILE A N 1
ATOM 718 C CA . ILE A 1 89 ? -4.471 -5.671 12.208 1.00 94.31 89 ILE A CA 1
ATOM 719 C C . ILE A 1 89 ? -3.321 -4.963 12.916 1.00 94.31 89 ILE A C 1
ATOM 721 O O . ILE A 1 89 ? -2.268 -5.551 13.153 1.00 94.31 89 ILE A O 1
ATOM 725 N N . PHE A 1 90 ? -3.548 -3.710 13.295 1.00 93.31 90 PHE A N 1
ATOM 726 C CA . PHE A 1 90 ? -2.577 -2.871 13.988 1.00 93.31 90 PHE A CA 1
ATOM 727 C C . PHE A 1 90 ? -3.134 -2.406 15.331 1.00 93.31 90 PHE A C 1
ATOM 729 O O . PHE A 1 90 ? -4.331 -2.168 15.466 1.00 93.31 90 PHE A O 1
ATOM 736 N N . LYS A 1 91 ? -2.262 -2.218 16.327 1.00 94.94 91 LYS A N 1
ATOM 737 C CA . LYS A 1 91 ? -2.641 -1.632 17.630 1.00 94.94 91 LYS A CA 1
ATOM 738 C C . LYS A 1 91 ? -3.006 -0.146 17.548 1.00 94.94 91 LYS A C 1
ATOM 740 O O . LYS A 1 91 ? -3.655 0.373 18.443 1.00 94.94 91 LYS A O 1
ATOM 745 N N . LYS A 1 92 ? -2.563 0.551 16.499 1.00 93.19 92 LYS A N 1
ATOM 746 C CA . LYS A 1 92 ? -2.843 1.973 16.264 1.00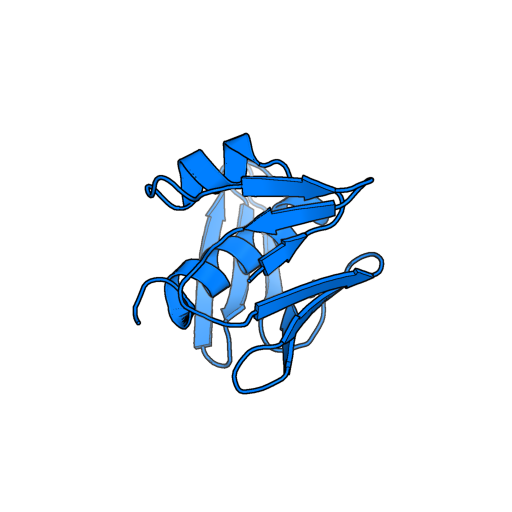 93.19 92 LYS A CA 1
ATOM 747 C C . LYS A 1 92 ? -3.348 2.191 14.842 1.00 93.19 92 LYS A C 1
ATOM 749 O O . LYS A 1 92 ? -3.000 1.426 13.943 1.00 93.19 92 LYS A O 1
ATOM 754 N N . CYS A 1 93 ? -4.131 3.246 14.646 1.00 94.19 93 CYS A N 1
ATOM 755 C CA . CYS A 1 93 ? -4.521 3.703 13.319 1.00 94.19 93 CYS A CA 1
ATOM 756 C C . CYS A 1 93 ? -3.281 4.191 12.563 1.00 94.19 93 CYS A C 1
ATOM 758 O O . CYS A 1 93 ? -2.486 4.957 13.113 1.00 94.19 93 CYS A O 1
ATOM 760 N N . LEU A 1 94 ? -3.131 3.752 11.316 1.00 92.81 94 LEU A N 1
ATOM 761 C CA . LEU A 1 94 ? -2.133 4.284 10.398 1.00 92.81 94 LEU A CA 1
ATOM 762 C C . LEU A 1 94 ? -2.694 5.528 9.716 1.00 92.81 94 LEU A C 1
ATOM 764 O O . LEU A 1 94 ? -3.829 5.524 9.225 1.00 92.81 94 LEU A O 1
ATOM 768 N N . ASN A 1 95 ? -1.893 6.587 9.653 1.00 93.31 95 ASN A N 1
ATOM 769 C CA . ASN A 1 95 ? -2.222 7.732 8.815 1.00 93.31 95 ASN A CA 1
ATOM 770 C C . ASN A 1 95 ? -2.036 7.390 7.321 1.00 93.31 95 ASN A C 1
ATOM 772 O O . ASN A 1 95 ? -1.508 6.339 6.958 1.00 93.31 95 ASN A O 1
ATOM 776 N N . THR A 1 96 ? -2.475 8.287 6.434 1.00 91.56 96 THR A N 1
ATOM 777 C CA . THR A 1 96 ? -2.398 8.060 4.982 1.00 91.56 96 THR A CA 1
ATOM 778 C C . THR A 1 96 ? -0.980 7.758 4.500 1.00 91.56 96 THR A C 1
ATOM 780 O O . THR A 1 96 ? -0.797 6.872 3.673 1.00 91.56 96 THR A O 1
ATOM 783 N N . GLU A 1 97 ? 0.022 8.475 4.997 1.00 87.94 97 GLU A N 1
ATOM 784 C CA . GLU A 1 97 ? 1.402 8.272 4.567 1.00 87.94 97 GLU A CA 1
ATOM 785 C C . GLU A 1 97 ? 1.972 6.943 5.075 1.00 87.94 97 GLU A C 1
ATOM 787 O O . GLU A 1 97 ? 2.606 6.222 4.307 1.00 87.94 97 GLU A O 1
ATOM 792 N N . GLU A 1 98 ? 1.704 6.584 6.332 1.00 91.00 98 GLU A N 1
ATOM 793 C CA . GLU A 1 98 ? 2.069 5.276 6.890 1.00 91.00 98 GLU A CA 1
ATOM 794 C C . GLU A 1 98 ? 1.434 4.131 6.088 1.00 91.00 98 GLU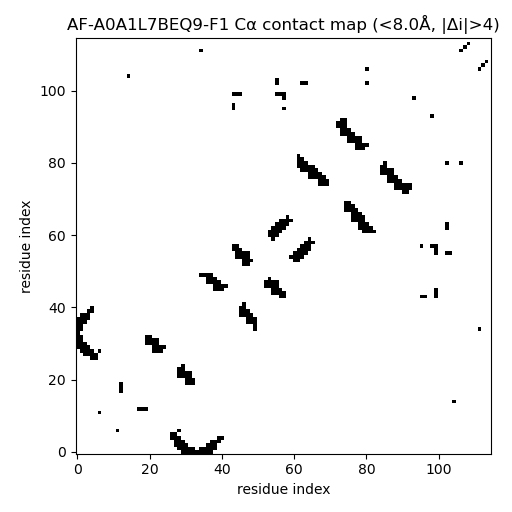 A C 1
ATOM 796 O O . GLU A 1 98 ? 2.099 3.137 5.808 1.00 91.00 98 GLU A O 1
ATOM 801 N N . LEU A 1 99 ? 0.175 4.281 5.668 1.00 94.56 99 LEU A N 1
ATOM 802 C CA . LEU A 1 99 ? -0.534 3.244 4.921 1.00 94.56 99 LEU A CA 1
ATOM 803 C C . LEU A 1 99 ? -0.007 3.077 3.490 1.00 94.56 99 LEU A C 1
ATOM 805 O O . LEU A 1 99 ? 0.162 1.949 3.029 1.00 94.56 99 LEU A O 1
ATOM 809 N N . LEU A 1 100 ? 0.305 4.182 2.804 1.00 91.56 100 LEU A N 1
ATOM 810 C CA . LEU A 1 100 ? 0.942 4.135 1.484 1.00 91.56 100 LEU A CA 1
ATOM 811 C C . LEU A 1 100 ? 2.315 3.464 1.554 1.00 91.56 100 LEU A C 1
ATOM 813 O O . LEU A 1 100 ? 2.626 2.622 0.715 1.00 91.56 100 LEU A O 1
ATOM 817 N N . HIS A 1 101 ? 3.118 3.800 2.566 1.00 88.31 101 HIS A N 1
ATOM 818 C CA . HIS A 1 101 ? 4.413 3.154 2.765 1.00 88.31 101 HIS A CA 1
ATOM 819 C C . HIS A 1 101 ? 4.269 1.672 3.116 1.00 88.31 101 HIS A C 1
ATOM 821 O O . HIS A 1 101 ? 5.038 0.864 2.609 1.00 88.31 101 HIS A O 1
ATOM 827 N N . PHE A 1 102 ? 3.271 1.294 3.916 1.00 91.62 102 PHE A N 1
ATOM 828 C CA . PHE A 1 102 ? 2.995 -0.108 4.219 1.00 91.62 102 PHE A CA 1
ATOM 829 C C . PHE A 1 102 ? 2.648 -0.922 2.961 1.00 91.62 102 PHE A C 1
ATOM 831 O O . PHE A 1 102 ? 3.192 -2.005 2.755 1.00 91.62 102 PHE A O 1
ATOM 838 N N . MET A 1 103 ? 1.794 -0.393 2.084 1.00 94.19 103 MET A N 1
ATOM 839 C CA . MET A 1 103 ? 1.466 -1.063 0.819 1.00 94.19 103 MET A CA 1
ATOM 840 C C . MET A 1 103 ? 2.658 -1.107 -0.142 1.00 94.19 103 MET A C 1
ATOM 842 O O . MET A 1 103 ? 2.889 -2.134 -0.773 1.00 94.19 103 MET A O 1
ATOM 846 N N . LEU A 1 104 ? 3.457 -0.036 -0.204 1.00 90.50 104 LEU A N 1
ATOM 847 C CA . LEU A 1 1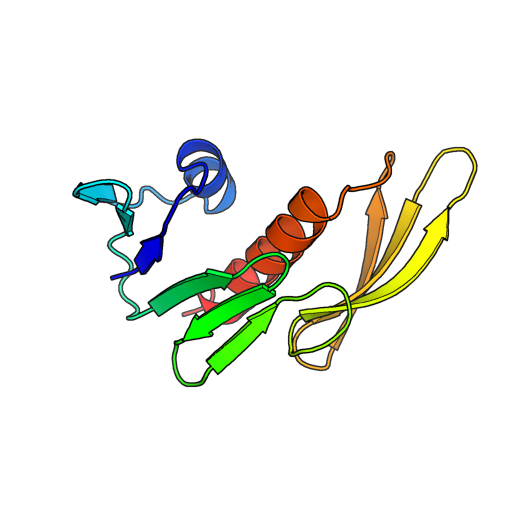04 ? 4.716 -0.021 -0.954 1.00 90.50 104 LEU A CA 1
ATOM 848 C C . LEU A 1 104 ? 5.677 -1.111 -0.467 1.00 90.50 104 LEU A C 1
ATOM 850 O O . LEU A 1 104 ? 6.295 -1.803 -1.269 1.00 90.50 104 LEU A O 1
ATOM 854 N N . SER A 1 105 ? 5.770 -1.289 0.845 1.00 84.19 105 SER A N 1
ATOM 855 C CA . SER A 1 105 ? 6.549 -2.348 1.476 1.00 84.19 105 SER A CA 1
ATOM 856 C C . SER A 1 105 ? 6.099 -3.748 1.042 1.00 84.19 105 SER A C 1
ATOM 858 O O . SER A 1 105 ? 6.947 -4.578 0.726 1.00 84.19 105 SER A O 1
ATOM 860 N N . ILE A 1 106 ? 4.788 -4.005 0.977 1.00 88.31 106 ILE A N 1
ATOM 861 C CA . ILE A 1 106 ? 4.256 -5.284 0.476 1.00 88.31 106 ILE A CA 1
ATOM 862 C C . ILE A 1 106 ? 4.614 -5.477 -1.000 1.00 88.31 106 ILE A C 1
ATOM 864 O O . ILE A 1 106 ? 5.095 -6.546 -1.362 1.00 88.31 106 ILE A O 1
ATOM 868 N N . PHE A 1 107 ? 4.440 -4.444 -1.830 1.00 89.44 107 PHE A N 1
ATOM 869 C CA . PHE A 1 107 ? 4.808 -4.494 -3.246 1.00 89.44 107 PHE A CA 1
ATOM 870 C C . PHE A 1 107 ? 6.273 -4.907 -3.447 1.00 89.44 107 PHE A C 1
ATOM 872 O O . PHE A 1 107 ? 6.555 -5.768 -4.273 1.00 89.44 107 PHE A O 1
ATOM 879 N N . PHE A 1 108 ? 7.208 -4.327 -2.684 1.00 81.44 108 PHE A N 1
ATOM 880 C CA . PHE A 1 108 ? 8.624 -4.692 -2.790 1.00 81.44 108 PHE A CA 1
ATOM 881 C C . PHE A 1 108 ? 8.861 -6.172 -2.483 1.00 81.44 108 PHE A C 1
ATOM 883 O O . PHE A 1 108 ? 9.594 -6.825 -3.219 1.00 81.44 108 PHE A O 1
ATOM 890 N N . ILE A 1 109 ? 8.230 -6.697 -1.430 1.00 79.19 109 ILE A N 1
ATOM 891 C CA . ILE A 1 109 ? 8.338 -8.115 -1.069 1.00 79.19 109 ILE A CA 1
ATOM 892 C C . ILE A 1 109 ? 7.777 -8.995 -2.193 1.00 79.19 109 ILE A C 1
ATOM 894 O O . ILE A 1 109 ? 8.458 -9.918 -2.617 1.00 79.19 109 ILE A O 1
ATOM 898 N N . GLU A 1 110 ? 6.586 -8.676 -2.706 1.00 80.69 110 GLU A N 1
ATOM 899 C CA . GLU A 1 110 ? 5.899 -9.475 -3.734 1.00 80.69 110 GLU A CA 1
ATOM 900 C C . GLU A 1 110 ? 6.595 -9.435 -5.104 1.00 80.69 110 GLU A C 1
ATOM 902 O O . GLU A 1 110 ? 6.543 -10.411 -5.844 1.00 80.69 110 GLU A O 1
ATOM 907 N N . LYS A 1 111 ? 7.175 -8.293 -5.497 1.00 78.19 111 LYS A N 1
ATOM 908 C CA . LYS A 1 111 ? 7.604 -8.057 -6.890 1.00 78.19 111 LYS A CA 1
ATOM 909 C C . LYS A 1 111 ? 9.093 -7.876 -7.099 1.00 78.19 111 LYS A C 1
ATOM 911 O O . LYS A 1 111 ? 9.539 -7.986 -8.231 1.00 78.19 111 LYS A O 1
ATOM 916 N N . LEU A 1 112 ? 9.843 -7.519 -6.062 1.00 67.00 112 LEU A N 1
ATOM 917 C CA . LEU A 1 112 ? 11.237 -7.092 -6.218 1.00 67.00 112 LEU A CA 1
ATOM 918 C C . LEU A 1 112 ? 12.231 -7.882 -5.374 1.00 67.00 112 LEU A C 1
ATOM 920 O O . LEU A 1 112 ? 13.428 -7.710 -5.574 1.00 67.00 112 LEU A O 1
ATOM 924 N N . ILE A 1 113 ? 11.760 -8.699 -4.429 1.00 62.31 113 ILE A N 1
ATOM 925 C CA . ILE A 1 113 ? 12.614 -9.575 -3.614 1.00 62.31 113 ILE A CA 1
ATOM 926 C C . ILE A 1 113 ? 12.534 -11.041 -4.083 1.00 62.31 113 ILE A C 1
ATOM 928 O O . ILE A 1 113 ? 13.461 -11.800 -3.824 1.00 62.31 113 ILE A O 1
ATOM 932 N N . GLU A 1 114 ? 11.465 -11.451 -4.777 1.00 52.75 114 GLU A N 1
ATOM 933 C CA . GLU A 1 114 ? 11.303 -12.828 -5.284 1.00 52.75 114 GLU A CA 1
ATOM 934 C C . GLU A 1 114 ? 11.977 -13.099 -6.650 1.00 52.75 114 GLU A C 1
ATOM 936 O O . GLU A 1 114 ? 12.002 -14.251 -7.084 1.00 52.75 114 GLU A O 1
ATOM 941 N N . GLU A 1 115 ? 12.566 -12.082 -7.295 1.00 43.66 115 GLU A N 1
ATOM 942 C CA . GLU A 1 115 ? 13.414 -12.203 -8.502 1.00 43.66 115 GLU A CA 1
ATOM 943 C C . GLU A 1 115 ? 14.904 -12.023 -8.175 1.00 43.66 115 GLU A C 1
ATOM 945 O O . GLU A 1 115 ? 15.728 -12.756 -8.774 1.00 43.66 115 GLU A O 1
#

pLDDT: mean 79.36, std 17.51, range [39.66, 97.75]

Solvent-accessible surface area (backbone atoms only — not comparable to full-atom values): 6648 Å² total; per-residue (Å²): 70,30,47,36,68,87,67,64,61,69,59,49,40,68,69,67,75,52,97,66,52,70,50,75,55,90,77,32,42,33,34,62,47,103,51,68,35,45,51,48,76,59,93,74,35,37,40,36,38,59,100,54,81,44,35,38,26,60,80,47,71,38,28,21,52,75,47,76,50,78,58,98,67,37,26,39,38,34,29,35,54,73,86,41,81,46,81,48,77,34,74,58,83,69,52,76,67,58,49,53,50,52,49,50,53,51,48,42,55,72,68,66,66,78,116

Mean predicted aligned error: 9.22 Å

Nearest PDB structures (foldseek):
  3zl8-assembly1_A  TM=8.014E-01  e=1.901E-01  Thermotoga maritima
  4qdi-assembly1_A  TM=6.964E-01  e=2.131E-01  Acinetobacter baumannii AB307-0294
  4ziy-assembly1_A  TM=6.963E-01  e=3.775E-01  Acinetobacter baumannii AB5075
  4qf5-assembly2_B  TM=6.390E-01  e=3.565E-01  Acinetobacter baumannii AB307-0294
  8xzv-assembly1_J  TM=6.893E-01  e=5.024E-01  Spinacia oleracea

Sequence (115 aa):
MICLKNVNISLLKNFLGIDVEIVKKDNKSFINIPVDCTIEKDGKIIKIKLDKEYKISITDGDYFVIDYKSSKDFHRYLLNLNGEKGIFIFKKCLNTEELLHFMLSIFFIEKLIEE

Radius of gyration: 14.67 Å; Cα contacts (8 Å, |Δi|>4): 201; chains: 1; bounding box: 37×29×38 Å

Foldseek 3Di:
DEKDAPDDVVVVCVLLVDDWDWDDDDRIIDTDAPFDWYWDDDPLWIWIDGVHIFIQGAPDTQWYWPDWDDDPQKIWTWIRHRNDTDIDIDRDDDDSVRRSVVSVSVCCVVPPNVD

Secondary structure (DSSP, 8-state):
-EEEES--HHHHHHHH-S--EEEEETTEEEEE-SS--EEEEETTEEEEESSSEEEE-SSSSSEEEEEEEE-SS-EEEEEEETTEEEEEEESSPPPHHHHHHHHHHHHHHHHHS--